Protein AF-A0A3D8L2B3-F1 (afdb_monomer_lite)

Structure (mmCIF, N/CA/C/O backbone):
data_AF-A0A3D8L2B3-F1
#
_entry.id   AF-A0A3D8L2B3-F1
#
loop_
_atom_site.group_PDB
_atom_site.id
_atom_site.type_symbol
_atom_site.label_atom_id
_atom_site.label_alt_id
_atom_site.label_comp_id
_atom_site.label_asym_id
_atom_site.label_entity_id
_atom_site.label_seq_id
_atom_site.pdbx_PDB_ins_code
_atom_site.Cartn_x
_atom_site.Cartn_y
_atom_site.Cartn_z
_atom_site.occupancy
_atom_site.B_iso_or_equiv
_atom_site.auth_seq_id
_atom_site.auth_comp_id
_atom_site.auth_asym_id
_atom_site.auth_atom_id
_atom_site.pdbx_PDB_model_num
ATOM 1 N N . MET A 1 1 ? -14.753 -10.461 1.722 1.00 41.19 1 MET A N 1
ATOM 2 C CA . MET A 1 1 ? -14.093 -11.749 1.399 1.00 41.19 1 MET A CA 1
ATOM 3 C C . MET A 1 1 ? -13.162 -11.596 0.200 1.00 41.19 1 MET A C 1
ATOM 5 O O . MET A 1 1 ? -13.571 -11.740 -0.952 1.00 41.19 1 MET A O 1
ATOM 9 N N . ILE A 1 2 ? -11.900 -11.278 0.482 1.00 47.12 2 ILE A N 1
ATOM 10 C CA . ILE A 1 2 ? -10.805 -11.320 -0.491 1.00 47.12 2 ILE A CA 1
ATOM 11 C C . ILE A 1 2 ? -10.674 -12.779 -0.962 1.00 47.12 2 ILE A C 1
ATOM 13 O O . ILE A 1 2 ? -10.507 -13.683 -0.143 1.00 47.12 2 ILE A O 1
ATOM 17 N N . ARG A 1 3 ? -10.821 -13.053 -2.264 1.00 40.16 3 ARG A N 1
ATOM 18 C CA . ARG A 1 3 ? -10.665 -14.419 -2.793 1.00 40.16 3 ARG A CA 1
ATOM 19 C C . ARG A 1 3 ? -9.183 -14.808 -2.750 1.00 40.16 3 ARG A C 1
ATOM 21 O O . ARG A 1 3 ? -8.415 -14.456 -3.633 1.00 40.16 3 ARG A O 1
ATOM 28 N N . LEU A 1 4 ? -8.803 -15.571 -1.726 1.00 47.22 4 LEU A N 1
ATOM 29 C CA . LEU A 1 4 ? -7.442 -16.067 -1.457 1.00 47.22 4 LEU A CA 1
ATOM 30 C C . LEU A 1 4 ? -6.906 -17.082 -2.497 1.00 47.22 4 LEU A C 1
ATOM 32 O O . LEU A 1 4 ? -5.784 -17.566 -2.362 1.00 47.22 4 LEU A O 1
ATOM 36 N N . SER A 1 5 ? -7.676 -17.435 -3.533 1.00 40.78 5 SER A N 1
ATOM 37 C CA . SER A 1 5 ? -7.244 -18.381 -4.574 1.00 40.78 5 SER A CA 1
ATOM 38 C C . SER A 1 5 ? -6.173 -17.819 -5.525 1.00 40.78 5 SER A C 1
ATOM 40 O O . SER A 1 5 ? -5.528 -18.609 -6.205 1.00 40.78 5 SER A O 1
ATOM 42 N N . ASP A 1 6 ? -5.929 -16.501 -5.511 1.00 46.03 6 ASP A N 1
ATOM 43 C CA . ASP A 1 6 ? -4.893 -15.814 -6.310 1.00 46.03 6 ASP A CA 1
ATOM 44 C C . ASP A 1 6 ? -3.609 -15.488 -5.509 1.00 46.03 6 ASP A C 1
ATOM 46 O O . ASP A 1 6 ? -2.725 -14.776 -5.983 1.00 46.03 6 ASP A O 1
ATOM 50 N N . ASN A 1 7 ? -3.456 -16.038 -4.296 1.00 52.91 7 ASN A N 1
ATOM 51 C CA . ASN A 1 7 ? -2.426 -15.670 -3.305 1.00 52.91 7 ASN A CA 1
ATOM 52 C C . ASN A 1 7 ? -0.949 -15.818 -3.722 1.00 52.91 7 ASN A C 1
ATOM 54 O O . ASN A 1 7 ? -0.069 -15.473 -2.933 1.00 52.91 7 ASN A O 1
ATOM 58 N N . ARG A 1 8 ? -0.640 -16.343 -4.913 1.00 63.16 8 ARG A N 1
ATOM 59 C CA . ARG A 1 8 ? 0.749 -16.419 -5.396 1.00 63.16 8 ARG A CA 1
ATOM 60 C C . ARG A 1 8 ? 1.164 -15.210 -6.221 1.00 63.16 8 ARG A C 1
ATOM 62 O O . ARG A 1 8 ? 2.355 -14.929 -6.254 1.00 63.16 8 ARG A O 1
ATOM 69 N N . ASP A 1 9 ? 0.230 -14.502 -6.855 1.00 87.81 9 ASP A N 1
ATOM 70 C CA . ASP A 1 9 ? 0.560 -13.364 -7.713 1.00 87.81 9 ASP A CA 1
ATOM 71 C C . ASP A 1 9 ? 0.601 -12.064 -6.887 1.00 87.81 9 ASP A C 1
ATOM 73 O O . ASP A 1 9 ? -0.421 -11.639 -6.335 1.00 87.81 9 ASP A O 1
ATOM 77 N N . PRO A 1 10 ? 1.772 -11.414 -6.749 1.00 91.44 10 PRO A N 1
ATOM 78 C CA . PRO A 1 10 ? 1.871 -10.086 -6.150 1.00 91.44 10 PRO A CA 1
ATOM 79 C C . PRO A 1 10 ? 0.927 -9.039 -6.759 1.00 91.44 10 PRO A C 1
ATOM 81 O O . PRO A 1 10 ? 0.366 -8.226 -6.026 1.00 91.44 10 PRO A O 1
ATOM 84 N N . SER A 1 11 ? 0.710 -9.084 -8.074 1.00 93.12 11 SER A N 1
ATOM 85 C CA . SER A 1 11 ? -0.092 -8.104 -8.813 1.00 93.12 11 SER A CA 1
ATOM 86 C C . SER A 1 11 ? -1.576 -8.238 -8.475 1.00 93.12 11 SER A C 1
ATOM 88 O O . SER A 1 11 ? -2.263 -7.240 -8.255 1.00 93.12 11 SER A O 1
ATOM 90 N N . ALA A 1 12 ? -2.064 -9.475 -8.352 1.00 92.38 12 ALA A N 1
ATOM 91 C CA . ALA A 1 12 ? -3.432 -9.757 -7.924 1.00 92.38 12 ALA A CA 1
ATOM 92 C C . ALA A 1 12 ? -3.666 -9.369 -6.454 1.00 92.38 12 ALA A C 1
ATOM 94 O O . ALA A 1 12 ? -4.713 -8.817 -6.116 1.00 92.38 12 ALA A O 1
ATOM 95 N N . ARG A 1 13 ? -2.680 -9.600 -5.576 1.00 93.12 13 ARG A N 1
ATOM 96 C CA . ARG A 1 13 ? -2.731 -9.165 -4.167 1.00 93.12 13 ARG A CA 1
ATOM 97 C C . ARG A 1 13 ? -2.774 -7.644 -4.037 1.00 93.12 13 ARG A C 1
ATOM 99 O O . ARG A 1 13 ? -3.569 -7.124 -3.257 1.00 93.12 13 ARG A O 1
ATOM 106 N N . PHE A 1 14 ? -1.967 -6.941 -4.829 1.00 95.38 14 PHE A N 1
ATOM 107 C CA . PHE A 1 14 ? -1.993 -5.484 -4.929 1.00 95.38 14 PHE A CA 1
ATOM 108 C C . PHE A 1 14 ? -3.366 -4.968 -5.387 1.00 95.38 14 PHE A C 1
ATOM 110 O O . PHE A 1 14 ? -3.956 -4.124 -4.713 1.00 95.38 14 PHE A O 1
ATOM 117 N N . GLU A 1 15 ? -3.911 -5.517 -6.482 1.00 94.38 15 GLU A N 1
ATOM 118 C CA . GLU A 1 15 ? -5.254 -5.170 -6.967 1.00 94.38 15 GLU A CA 1
ATOM 119 C C . GLU A 1 15 ? -6.303 -5.407 -5.872 1.00 94.38 15 GLU A C 1
ATOM 121 O O . GLU A 1 15 ? -7.101 -4.521 -5.573 1.00 94.38 15 GLU A O 1
ATOM 126 N N . GLY A 1 16 ? -6.283 -6.585 -5.243 1.00 92.50 16 GLY A N 1
ATOM 127 C CA . GLY A 1 16 ? -7.224 -6.957 -4.190 1.00 92.50 16 GLY A CA 1
ATOM 128 C C . GLY A 1 16 ? -7.190 -6.005 -2.996 1.00 92.50 16 GLY A C 1
ATOM 129 O O . GLY A 1 16 ? -8.249 -5.589 -2.525 1.00 92.50 16 GLY A O 1
ATOM 130 N N . LEU A 1 17 ? -5.993 -5.615 -2.545 1.00 94.00 17 LEU A N 1
ATOM 131 C CA . LEU A 1 17 ? -5.815 -4.647 -1.462 1.00 94.00 17 LEU A CA 1
ATOM 132 C C . LEU A 1 17 ? -6.425 -3.287 -1.820 1.00 94.00 17 LEU A C 1
ATOM 134 O O . LEU A 1 17 ? -7.185 -2.729 -1.030 1.00 94.00 17 LEU A O 1
ATOM 138 N N . LEU A 1 18 ? -6.120 -2.757 -3.007 1.00 95.12 18 LEU A N 1
ATOM 139 C CA . LEU A 1 18 ? -6.614 -1.443 -3.418 1.00 95.12 18 LEU A CA 1
ATOM 140 C C . LEU A 1 18 ? -8.117 -1.436 -3.683 1.00 95.12 18 LEU A C 1
ATOM 142 O O . LEU A 1 18 ? -8.804 -0.500 -3.286 1.00 95.12 18 LEU A O 1
ATOM 146 N N . ARG A 1 19 ? -8.656 -2.497 -4.288 1.00 93.19 19 ARG A N 1
ATOM 147 C CA . ARG A 1 19 ? -10.103 -2.638 -4.490 1.00 93.19 19 ARG A CA 1
ATOM 148 C C . ARG A 1 19 ? -10.857 -2.722 -3.177 1.00 93.19 19 ARG A C 1
ATOM 150 O O . ARG A 1 19 ? -11.941 -2.157 -3.063 1.00 93.19 19 ARG A O 1
ATOM 157 N N . TYR A 1 20 ? -10.280 -3.403 -2.191 1.00 91.81 20 TYR A N 1
ATOM 158 C CA . TYR A 1 20 ? -10.819 -3.426 -0.840 1.00 91.81 20 TYR A CA 1
ATOM 159 C C . TYR A 1 20 ? -10.774 -2.025 -0.208 1.00 91.81 20 TYR A C 1
ATOM 161 O O . TYR A 1 20 ? -11.796 -1.550 0.277 1.00 91.81 20 TYR A O 1
ATOM 169 N N . ALA A 1 21 ? -9.636 -1.327 -0.290 1.00 93.19 21 ALA A N 1
ATOM 170 C CA . ALA A 1 21 ? -9.474 0.018 0.264 1.00 93.19 21 ALA A CA 1
ATOM 171 C C . ALA A 1 21 ? -10.424 1.056 -0.358 1.00 93.19 21 ALA A C 1
ATOM 173 O O . ALA A 1 21 ? -11.002 1.877 0.349 1.00 93.19 21 ALA A O 1
ATOM 174 N N . PHE A 1 22 ? -10.608 1.027 -1.678 1.00 92.75 22 PHE A N 1
ATOM 175 C CA . PHE A 1 22 ? -11.481 1.966 -2.387 1.00 92.75 22 PHE A CA 1
ATOM 176 C C . PHE A 1 22 ? -12.930 1.488 -2.499 1.00 92.75 22 PHE A C 1
ATOM 178 O O . PHE A 1 22 ? -13.764 2.230 -3.014 1.00 92.75 22 PHE A O 1
ATOM 185 N N . ASN A 1 23 ? -13.235 0.279 -2.014 1.00 91.19 23 ASN A N 1
ATOM 186 C CA . ASN A 1 23 ? -14.528 -0.384 -2.167 1.00 91.19 23 ASN A CA 1
ATOM 187 C C . ASN A 1 23 ? -15.037 -0.341 -3.625 1.00 91.19 23 ASN A C 1
ATOM 189 O O . ASN A 1 23 ? -16.128 0.160 -3.898 1.00 91.19 23 ASN A O 1
ATOM 193 N N . CYS A 1 24 ? -14.218 -0.822 -4.571 1.00 88.06 24 CYS A N 1
ATOM 194 C CA . CYS A 1 24 ? -14.489 -0.701 -6.008 1.00 88.06 24 CYS A CA 1
ATOM 195 C C . CYS A 1 24 ? -14.363 -2.017 -6.805 1.00 88.06 24 CYS A C 1
ATOM 197 O O . CYS A 1 24 ? -13.594 -2.941 -6.492 1.00 88.06 24 CYS A O 1
ATOM 199 N N . GLY A 1 25 ? -15.132 -2.106 -7.894 1.00 84.56 25 GLY A N 1
ATOM 200 C CA . GLY A 1 25 ? -14.919 -3.080 -8.961 1.00 84.56 25 GLY A CA 1
ATOM 201 C C . GLY A 1 25 ? -13.675 -2.763 -9.803 1.00 84.56 25 GLY A C 1
ATOM 202 O O . GLY A 1 25 ? -13.171 -1.645 -9.799 1.00 84.56 25 GLY A O 1
ATOM 203 N N . LYS A 1 26 ? -13.196 -3.735 -10.595 1.00 70.56 26 LYS A N 1
ATOM 204 C CA . LYS A 1 26 ? -11.986 -3.583 -11.435 1.00 70.56 26 LYS A CA 1
ATOM 205 C C . LYS A 1 26 ? -12.061 -2.395 -12.414 1.00 70.56 26 LYS A C 1
ATOM 207 O O . LYS A 1 26 ? -11.047 -1.775 -12.713 1.00 70.56 26 LYS A O 1
ATOM 212 N N . ALA A 1 27 ? -13.255 -2.090 -12.924 1.00 73.19 27 ALA A N 1
ATOM 213 C CA . ALA A 1 27 ? -13.500 -0.993 -13.867 1.00 73.19 27 ALA A CA 1
ATOM 214 C C . ALA A 1 27 ? -14.078 0.273 -13.205 1.00 73.19 27 ALA A C 1
ATOM 216 O O . ALA A 1 27 ? -14.348 1.250 -13.895 1.00 73.19 27 ALA A O 1
ATOM 217 N N . GLU A 1 28 ? -14.277 0.251 -11.887 1.00 81.31 28 GLU A N 1
ATOM 218 C CA . GLU A 1 28 ? -14.990 1.291 -11.132 1.00 81.31 28 GLU A CA 1
ATOM 219 C C . GLU A 1 28 ? -14.067 2.042 -10.171 1.00 81.31 28 GLU A C 1
ATOM 221 O O . GLU A 1 28 ? -14.531 2.830 -9.353 1.00 81.31 28 GLU A O 1
ATOM 226 N N . ASP A 1 29 ? -12.759 1.788 -10.237 1.00 83.88 29 ASP A N 1
ATOM 227 C CA . ASP A 1 29 ? -11.797 2.496 -9.410 1.00 83.88 29 ASP A CA 1
ATOM 228 C C . ASP A 1 29 ? -11.719 3.982 -9.808 1.00 83.88 29 ASP A C 1
ATOM 230 O O . ASP A 1 29 ? -11.264 4.288 -10.917 1.00 83.88 29 ASP A O 1
ATOM 234 N N . PRO A 1 30 ? -12.101 4.913 -8.913 1.00 78.06 30 PRO A N 1
ATOM 235 C CA . PRO A 1 30 ? -12.110 6.342 -9.209 1.00 78.06 30 PRO A CA 1
ATOM 236 C C . PRO A 1 30 ? -10.715 6.925 -9.477 1.00 78.06 30 PRO A C 1
ATOM 238 O O . PRO A 1 30 ? -10.619 7.994 -10.079 1.00 78.06 30 PRO A O 1
ATOM 241 N N . PHE A 1 31 ? -9.641 6.251 -9.047 1.00 84.94 31 PHE A N 1
ATOM 242 C CA . PHE A 1 31 ? -8.267 6.748 -9.184 1.00 84.94 31 PHE A CA 1
ATOM 243 C C . PHE A 1 31 ? -7.439 6.009 -10.243 1.00 84.94 31 PHE A C 1
ATOM 245 O O . PHE A 1 31 ? -6.360 6.476 -10.607 1.00 84.94 31 PHE A O 1
ATOM 252 N N . GLY A 1 32 ? -7.930 4.876 -10.751 1.00 88.25 32 GLY A N 1
ATOM 253 C CA . GLY A 1 32 ? -7.212 4.024 -11.703 1.00 88.25 32 GLY A CA 1
ATOM 254 C C . GLY A 1 32 ? -5.970 3.317 -11.139 1.00 88.25 32 GLY A C 1
ATOM 255 O O . GLY A 1 32 ? -5.167 2.818 -11.918 1.00 88.25 32 GLY A O 1
ATOM 256 N N . TYR A 1 33 ? -5.811 3.265 -9.817 1.00 92.25 33 TYR A N 1
ATOM 257 C CA . TYR A 1 33 ? -4.729 2.601 -9.091 1.00 92.25 33 TYR A CA 1
ATOM 258 C C . TYR A 1 33 ? -4.944 1.098 -8.879 1.00 92.25 33 TYR A C 1
ATOM 260 O O . TYR A 1 33 ? -3.986 0.334 -8.845 1.00 92.25 33 TYR A O 1
ATOM 268 N N . ALA A 1 34 ? -6.187 0.653 -8.728 1.00 90.06 34 ALA A N 1
ATOM 269 C CA . ALA A 1 34 ? -6.579 -0.704 -8.375 1.00 90.06 34 ALA A CA 1
ATOM 270 C C . ALA A 1 34 ? -6.605 -1.636 -9.599 1.00 90.06 34 ALA A C 1
ATOM 272 O O . ALA A 1 34 ? -7.555 -2.390 -9.813 1.00 90.06 34 ALA A O 1
ATOM 273 N N . ARG A 1 35 ? -5.557 -1.558 -10.426 1.00 89.69 35 ARG A N 1
ATOM 274 C CA . ARG A 1 35 ? -5.337 -2.404 -11.602 1.00 89.69 35 ARG A CA 1
ATOM 275 C C . ARG A 1 35 ? -4.034 -3.178 -11.436 1.00 89.69 35 ARG A C 1
ATOM 277 O O . ARG A 1 35 ? -3.057 -2.637 -10.927 1.00 89.69 35 ARG A O 1
ATOM 284 N N . GLN A 1 36 ? -3.997 -4.434 -11.880 1.00 90.12 36 GLN A N 1
ATOM 285 C CA . GLN A 1 36 ? -2.794 -5.271 -11.750 1.00 90.12 36 GLN A CA 1
ATOM 286 C C . GLN A 1 36 ? -1.603 -4.675 -12.498 1.00 90.12 36 GLN A C 1
ATOM 288 O O . GLN A 1 36 ? -0.470 -4.813 -12.047 1.00 90.12 36 GLN A O 1
ATOM 293 N N . GLU A 1 37 ? -1.847 -3.984 -13.615 1.00 90.56 37 GLU A N 1
ATOM 294 C CA . GLU A 1 37 ? -0.789 -3.377 -14.418 1.00 90.56 37 GLU A CA 1
ATOM 295 C C . GLU A 1 37 ? -0.012 -2.305 -13.641 1.00 90.56 37 GLU A C 1
ATOM 297 O O . GLU A 1 37 ? 1.182 -2.133 -13.879 1.00 90.56 37 GLU A O 1
ATOM 302 N N . GLU A 1 38 ? -0.632 -1.636 -12.664 1.00 92.19 38 GLU A N 1
ATOM 303 C CA . GLU A 1 38 ? 0.047 -0.641 -11.821 1.00 92.19 38 GLU A CA 1
ATOM 304 C C . GLU A 1 38 ? 1.125 -1.281 -10.931 1.00 92.19 38 GLU A C 1
ATOM 306 O O . GLU A 1 38 ? 2.124 -0.635 -10.603 1.00 92.19 38 GLU A O 1
ATOM 311 N N . PHE A 1 39 ? 1.001 -2.579 -10.618 1.00 94.00 39 PHE A N 1
ATOM 312 C CA . PHE A 1 39 ? 2.030 -3.320 -9.887 1.00 94.00 39 PHE A CA 1
ATOM 313 C C . PHE A 1 39 ? 3.344 -3.440 -10.678 1.00 94.00 39 PHE A C 1
ATOM 315 O O . PHE A 1 39 ? 4.418 -3.538 -10.083 1.00 94.00 39 PHE A O 1
ATOM 322 N N . SER A 1 40 ? 3.300 -3.356 -12.016 1.00 93.56 40 SER A N 1
ATOM 323 C CA . SER A 1 40 ? 4.514 -3.335 -12.846 1.00 93.56 40 SER A CA 1
ATOM 324 C C . SER A 1 40 ? 5.445 -2.164 -12.512 1.00 93.56 40 S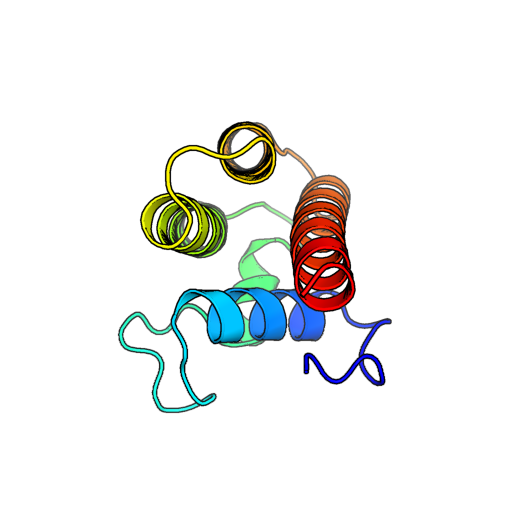ER A C 1
ATOM 326 O O . SER A 1 40 ? 6.646 -2.249 -12.746 1.00 93.56 40 SER A O 1
ATOM 328 N N . GLY A 1 41 ? 4.927 -1.092 -11.898 1.00 94.75 41 GLY A N 1
ATOM 329 C CA . GLY A 1 41 ? 5.736 0.024 -11.415 1.00 94.75 41 GLY A CA 1
ATOM 330 C C . GLY A 1 41 ? 6.599 -0.294 -10.187 1.00 94.75 41 GLY A C 1
ATOM 331 O O . GLY A 1 41 ? 7.306 0.594 -9.719 1.00 94.75 41 GLY A O 1
ATOM 332 N N . PHE A 1 42 ? 6.551 -1.524 -9.671 1.00 95.31 42 PHE A N 1
ATOM 333 C CA . PHE A 1 42 ? 7.474 -2.045 -8.660 1.00 95.31 42 PHE A CA 1
ATOM 334 C C . PHE A 1 42 ? 8.506 -3.030 -9.229 1.00 95.31 42 PHE A C 1
ATOM 336 O O . PHE A 1 42 ? 9.356 -3.503 -8.476 1.00 95.31 42 PHE A O 1
ATOM 343 N N . VAL A 1 43 ? 8.424 -3.365 -10.521 1.00 90.19 43 VAL A N 1
ATOM 344 C CA . VAL A 1 43 ? 9.363 -4.261 -11.211 1.00 90.19 43 VAL A CA 1
ATOM 345 C C . VAL A 1 43 ? 10.551 -3.438 -11.715 1.00 90.19 43 VAL A C 1
ATOM 347 O O . VAL A 1 43 ? 10.358 -2.349 -12.253 1.00 90.19 43 VAL A O 1
ATOM 350 N N . ASP A 1 44 ? 11.766 -3.962 -11.537 1.00 86.75 44 ASP A N 1
ATOM 351 C CA . ASP A 1 44 ? 13.071 -3.350 -11.858 1.00 86.75 44 ASP A CA 1
ATOM 352 C C . ASP A 1 44 ? 13.423 -2.092 -11.044 1.00 86.75 44 ASP A C 1
ATOM 354 O O . ASP A 1 44 ? 14.427 -2.068 -10.334 1.00 86.75 44 ASP A O 1
ATOM 358 N N . GLU A 1 45 ? 12.584 -1.058 -11.107 1.00 91.00 45 GLU A N 1
ATOM 359 C CA . GLU A 1 45 ? 12.734 0.192 -10.365 1.00 91.00 45 GLU A CA 1
ATOM 360 C C . GLU A 1 45 ? 11.392 0.607 -9.758 1.00 91.00 45 GLU A C 1
ATOM 362 O O . GLU A 1 45 ? 10.366 0.657 -10.439 1.00 91.00 45 GLU A O 1
ATOM 367 N N . ILE A 1 46 ? 11.402 0.958 -8.469 1.00 94.19 46 ILE A N 1
ATOM 368 C CA . ILE A 1 46 ? 10.198 1.419 -7.778 1.00 94.19 46 ILE A CA 1
ATOM 369 C C . ILE A 1 46 ? 9.839 2.830 -8.247 1.00 94.19 46 ILE A C 1
ATOM 371 O O . ILE A 1 46 ? 10.395 3.830 -7.782 1.00 94.19 46 ILE A O 1
ATOM 375 N N . ARG A 1 47 ? 8.833 2.909 -9.115 1.00 96.44 47 ARG A N 1
ATOM 376 C CA . ARG A 1 47 ? 8.301 4.162 -9.650 1.00 96.44 47 ARG A CA 1
ATOM 377 C C . ARG A 1 47 ? 7.511 4.921 -8.591 1.00 96.44 47 ARG A C 1
ATOM 379 O O . ARG A 1 47 ? 6.746 4.351 -7.812 1.00 96.44 47 ARG A O 1
ATOM 386 N N . PHE A 1 48 ? 7.615 6.248 -8.634 1.00 95.75 48 PHE A N 1
ATOM 387 C CA . PHE A 1 48 ? 6.850 7.139 -7.757 1.00 95.75 48 PHE A CA 1
ATOM 388 C C . PHE A 1 48 ? 5.331 6.921 -7.870 1.00 95.75 48 PHE A C 1
ATOM 390 O O . PHE A 1 48 ? 4.631 6.933 -6.860 1.00 95.75 48 PHE A O 1
ATOM 397 N N . SER A 1 49 ? 4.815 6.685 -9.082 1.00 94.62 49 SER A N 1
ATOM 398 C CA . SER A 1 49 ? 3.383 6.445 -9.308 1.00 94.62 49 SER A CA 1
ATOM 399 C C . SER A 1 49 ? 2.872 5.210 -8.566 1.00 94.62 49 SER A C 1
ATOM 401 O O . SER A 1 49 ? 1.815 5.277 -7.944 1.00 94.62 49 SER A O 1
ATOM 403 N N . ALA A 1 50 ? 3.648 4.124 -8.567 1.00 95.31 50 ALA A N 1
ATOM 404 C CA . ALA A 1 50 ? 3.298 2.884 -7.887 1.00 95.31 50 ALA A CA 1
ATOM 405 C C . ALA A 1 50 ? 3.334 3.054 -6.359 1.00 95.31 50 ALA A C 1
ATOM 407 O O . ALA A 1 50 ? 2.385 2.662 -5.678 1.00 95.31 50 ALA A O 1
ATOM 408 N N . ARG A 1 51 ? 4.354 3.744 -5.814 1.00 96.38 51 ARG A N 1
ATOM 409 C CA . ARG A 1 51 ? 4.382 4.123 -4.382 1.00 96.38 51 ARG A CA 1
ATOM 410 C C . ARG A 1 51 ? 3.137 4.904 -3.994 1.00 96.38 51 ARG A C 1
ATOM 412 O O . ARG A 1 51 ? 2.464 4.551 -3.033 1.00 96.38 51 ARG A O 1
ATOM 419 N N . ARG A 1 52 ? 2.809 5.936 -4.775 1.00 96.50 52 ARG A N 1
ATOM 420 C CA . ARG A 1 52 ? 1.640 6.781 -4.533 1.00 96.50 52 ARG A CA 1
ATOM 421 C C . ARG A 1 52 ? 0.348 5.965 -4.542 1.00 96.50 52 ARG A C 1
ATOM 423 O O . ARG A 1 52 ? -0.488 6.188 -3.673 1.00 96.50 52 ARG A O 1
ATOM 430 N N . ALA A 1 53 ? 0.186 5.033 -5.481 1.00 96.00 53 ALA A N 1
ATOM 431 C CA . ALA A 1 53 ? -0.979 4.153 -5.546 1.00 96.00 53 ALA A CA 1
ATOM 432 C C . ALA A 1 53 ? -1.134 3.310 -4.267 1.00 96.00 53 ALA A C 1
ATOM 434 O O . ALA A 1 53 ? -2.188 3.353 -3.629 1.00 96.00 53 ALA A O 1
ATOM 435 N N . LEU A 1 54 ? -0.071 2.613 -3.846 1.00 97.56 54 LEU A N 1
ATOM 436 C CA . LEU A 1 54 ? -0.092 1.783 -2.637 1.00 97.56 54 LEU A CA 1
ATOM 437 C C . LEU A 1 54 ? -0.304 2.617 -1.365 1.00 97.56 54 LEU A C 1
ATOM 439 O O . LEU A 1 54 ? -1.174 2.288 -0.559 1.00 97.56 54 LEU A O 1
ATOM 443 N N . ALA A 1 55 ? 0.431 3.721 -1.213 1.00 97.50 55 ALA A N 1
ATOM 444 C CA . ALA A 1 55 ? 0.294 4.629 -0.076 1.00 97.50 55 ALA A CA 1
ATOM 445 C C . ALA A 1 55 ? -1.127 5.207 0.014 1.00 97.50 55 ALA A C 1
ATOM 447 O O . ALA A 1 55 ? -1.719 5.221 1.087 1.00 97.50 55 ALA A O 1
ATOM 448 N N . THR A 1 56 ? -1.733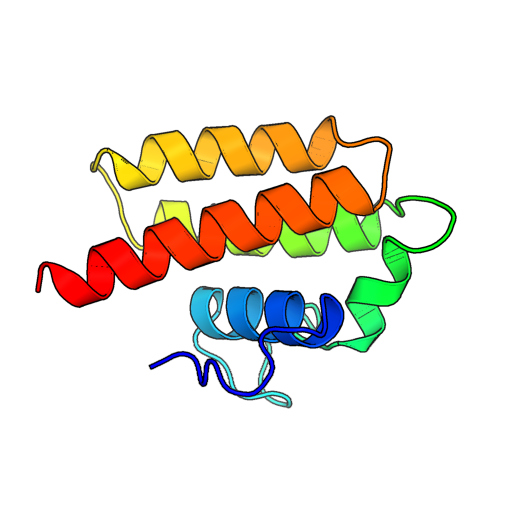 5.592 -1.116 1.00 96.38 56 THR A N 1
ATOM 449 C CA . THR A 1 56 ? -3.119 6.094 -1.143 1.00 96.38 56 THR A CA 1
ATOM 450 C C . THR A 1 56 ? -4.114 5.037 -0.661 1.00 96.38 56 THR A C 1
ATOM 452 O O . THR A 1 56 ? -5.024 5.359 0.103 1.00 96.38 56 THR A O 1
ATOM 455 N N . GLY A 1 57 ? -3.932 3.774 -1.060 1.00 95.94 57 GLY A N 1
ATOM 456 C CA . GLY A 1 57 ? -4.749 2.667 -0.562 1.00 95.94 57 GLY A CA 1
ATOM 457 C C . GLY A 1 57 ? -4.634 2.490 0.952 1.00 95.94 57 GLY A C 1
ATOM 458 O O . GLY A 1 57 ? -5.648 2.428 1.644 1.00 95.94 57 GLY A O 1
ATOM 459 N N . LEU A 1 58 ? -3.409 2.482 1.485 1.00 96.62 58 LEU A N 1
ATOM 460 C CA . LEU A 1 58 ? -3.168 2.372 2.928 1.00 96.62 58 LEU A CA 1
ATOM 461 C C . LEU A 1 58 ? -3.752 3.564 3.703 1.00 96.62 58 LEU A C 1
ATOM 463 O O . LEU A 1 58 ? -4.406 3.363 4.723 1.00 96.62 58 LEU A O 1
ATOM 467 N N . ILE A 1 59 ? -3.605 4.790 3.193 1.00 95.62 59 ILE A N 1
ATOM 468 C CA . ILE A 1 59 ? -4.194 5.999 3.791 1.00 95.62 59 ILE A CA 1
ATOM 469 C C . ILE A 1 59 ? -5.721 5.907 3.820 1.00 95.62 59 ILE A C 1
ATOM 471 O O . ILE A 1 59 ? -6.335 6.255 4.828 1.00 95.62 59 ILE A O 1
ATOM 475 N N . LYS A 1 60 ? -6.356 5.414 2.750 1.00 94.31 60 LYS A N 1
ATOM 476 C CA . LYS A 1 60 ? -7.811 5.225 2.742 1.00 94.31 60 LYS A CA 1
ATOM 477 C C . LYS A 1 60 ? -8.249 4.245 3.831 1.00 94.31 60 LYS A C 1
ATOM 479 O O . LYS A 1 60 ? -9.206 4.530 4.545 1.00 94.31 60 LYS A O 1
ATOM 484 N N . LEU A 1 61 ? -7.511 3.147 4.010 1.00 93.06 61 LEU A N 1
ATOM 485 C CA . LEU A 1 61 ? -7.768 2.184 5.084 1.00 93.06 61 LEU A CA 1
ATOM 486 C C . LEU A 1 61 ? -7.598 2.800 6.477 1.00 93.06 61 LEU A C 1
ATOM 488 O O . LEU A 1 61 ? -8.412 2.517 7.350 1.00 93.06 61 LEU A O 1
ATOM 492 N N . VAL A 1 62 ? -6.591 3.653 6.683 1.00 93.69 62 VAL A N 1
ATOM 493 C CA . VAL A 1 62 ? -6.414 4.419 7.931 1.00 93.69 62 VAL A CA 1
ATOM 494 C C . VAL A 1 62 ? -7.633 5.306 8.201 1.00 93.69 62 VAL A C 1
ATOM 496 O O . VAL A 1 62 ? -8.173 5.281 9.303 1.00 93.69 62 VAL A O 1
ATOM 499 N N . ILE A 1 63 ? -8.091 6.060 7.197 1.00 91.75 63 ILE A N 1
ATOM 500 C CA . ILE A 1 63 ? -9.233 6.981 7.321 1.00 91.75 63 ILE A CA 1
ATOM 501 C C . ILE A 1 63 ? -10.533 6.230 7.637 1.00 91.75 63 ILE A C 1
ATOM 503 O O . ILE A 1 63 ? -11.321 6.694 8.456 1.00 91.75 63 ILE A O 1
ATOM 507 N N . ASP A 1 64 ? -10.753 5.071 7.015 1.00 89.31 64 ASP A N 1
ATOM 508 C CA . ASP A 1 64 ? -11.985 4.290 7.187 1.00 89.31 64 ASP A CA 1
ATOM 509 C C . ASP A 1 64 ? -12.049 3.512 8.506 1.00 89.31 64 ASP A C 1
ATOM 511 O O . A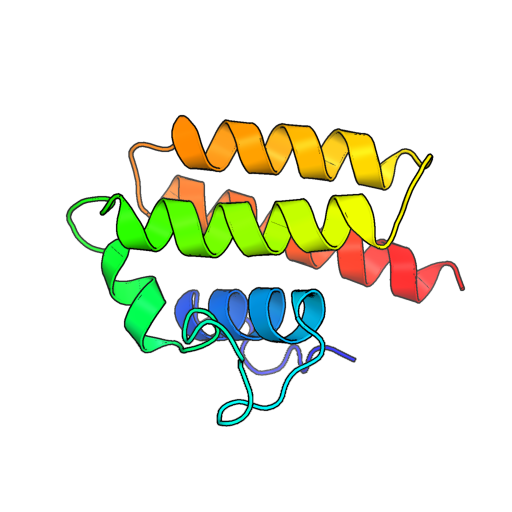SP A 1 64 ? -13.092 2.954 8.848 1.00 89.31 64 ASP A O 1
ATOM 515 N N . ASN A 1 65 ? -10.938 3.431 9.239 1.00 84.12 65 ASN A N 1
ATOM 516 C CA . ASN A 1 65 ? -10.821 2.617 10.443 1.00 84.12 65 ASN A CA 1
ATOM 517 C C . ASN A 1 65 ? -10.204 3.401 11.605 1.00 84.12 65 ASN A C 1
ATOM 519 O O . ASN A 1 65 ? -9.237 2.901 12.166 1.00 84.12 65 ASN A O 1
ATOM 523 N N . PRO A 1 66 ? -10.721 4.582 11.986 1.00 79.25 66 PRO A N 1
ATOM 524 C CA . PRO A 1 66 ? -10.060 5.441 12.964 1.00 79.25 66 PRO A CA 1
ATOM 525 C C . PRO A 1 66 ? -9.911 4.777 14.346 1.00 79.25 66 PRO A C 1
ATOM 527 O O . PRO A 1 66 ? -10.723 3.941 14.747 1.00 79.25 66 PRO A O 1
ATOM 530 N N . ASP A 1 67 ? -8.870 5.199 15.071 1.00 74.25 67 ASP A N 1
ATOM 531 C CA . ASP A 1 67 ? -8.645 4.966 16.506 1.00 74.25 67 ASP A CA 1
ATOM 532 C C . ASP A 1 67 ? -8.576 3.497 16.967 1.00 74.25 67 ASP A C 1
ATOM 534 O O . ASP A 1 67 ? -9.082 3.128 18.028 1.00 74.25 67 ASP A O 1
ATOM 538 N N . ASN A 1 68 ? -7.898 2.639 16.199 1.00 78.56 68 ASN A N 1
ATOM 539 C CA . ASN A 1 68 ? -7.584 1.268 16.617 1.00 78.56 68 ASN A CA 1
ATOM 540 C C . ASN A 1 68 ? -6.102 0.908 16.387 1.00 78.56 68 ASN A C 1
ATOM 542 O O . ASN A 1 68 ? -5.415 1.532 15.584 1.00 78.56 68 ASN A O 1
ATOM 546 N N . GLU A 1 69 ? -5.618 -0.149 17.051 1.00 80.25 69 GLU A N 1
ATOM 547 C CA . GLU A 1 69 ? -4.242 -0.672 16.896 1.00 80.25 69 GLU A CA 1
ATOM 548 C C . GLU A 1 69 ? -3.889 -0.979 15.424 1.00 80.25 69 GLU A C 1
ATOM 550 O O . GLU A 1 69 ? -2.745 -0.842 14.993 1.00 80.25 69 GLU A O 1
ATOM 555 N N . TYR A 1 70 ? -4.887 -1.346 14.613 1.00 83.88 70 TYR A N 1
ATOM 556 C CA . TYR A 1 70 ? -4.712 -1.589 13.180 1.00 83.88 70 TYR A CA 1
ATOM 557 C C . TYR A 1 70 ? -4.343 -0.314 12.413 1.00 83.88 70 TYR A C 1
ATOM 559 O O . TYR A 1 70 ? -3.582 -0.381 11.451 1.00 83.88 70 TYR A O 1
ATOM 567 N N . THR A 1 71 ? -4.846 0.839 12.850 1.00 88.25 71 THR A N 1
ATOM 568 C CA . THR A 1 71 ? -4.589 2.150 12.248 1.00 88.25 71 THR A CA 1
ATOM 569 C C . THR A 1 71 ? -3.112 2.493 12.321 1.00 88.25 71 THR A C 1
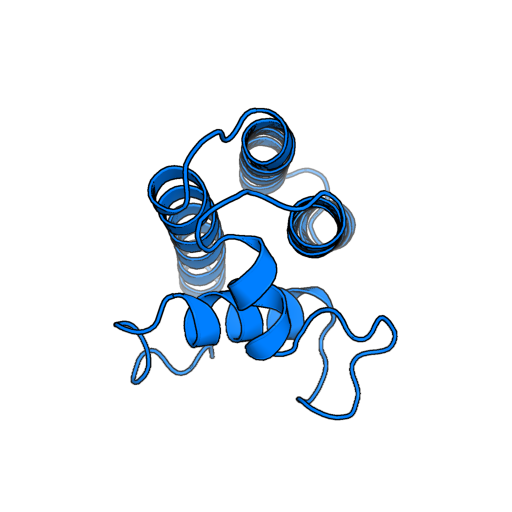ATOM 571 O O . THR A 1 71 ? -2.528 2.912 11.325 1.00 88.25 71 THR A O 1
ATOM 574 N N . ASP A 1 72 ? -2.493 2.292 13.483 1.00 91.12 72 ASP A N 1
ATOM 575 C CA . ASP A 1 72 ? -1.086 2.635 13.680 1.00 91.12 72 ASP A CA 1
ATOM 576 C C . ASP A 1 72 ? -0.177 1.715 12.864 1.00 91.12 72 ASP A C 1
ATOM 578 O O . ASP A 1 72 ? 0.710 2.197 12.162 1.00 91.12 72 ASP A O 1
ATOM 582 N N . ARG A 1 73 ? -0.497 0.417 12.799 1.00 93.62 73 ARG A N 1
ATOM 583 C CA . ARG A 1 73 ? 0.211 -0.520 11.913 1.00 93.62 73 ARG A CA 1
ATOM 584 C C . ARG A 1 73 ? 0.044 -0.165 10.431 1.00 93.62 73 ARG A C 1
ATOM 586 O O . ARG A 1 73 ? 0.990 -0.298 9.663 1.00 93.62 73 ARG A O 1
ATOM 593 N N . LEU A 1 74 ? -1.128 0.310 10.004 1.00 94.31 74 LEU A N 1
ATOM 594 C CA . LEU A 1 74 ? -1.334 0.778 8.627 1.00 94.31 74 LEU A CA 1
ATOM 595 C C . LEU A 1 74 ? -0.529 2.053 8.316 1.00 94.31 74 LEU A C 1
ATOM 597 O O . LEU A 1 74 ? 0.004 2.161 7.213 1.00 94.31 74 LEU A O 1
ATOM 601 N N . LYS A 1 75 ? -0.386 2.984 9.272 1.00 94.75 75 LYS A N 1
ATOM 602 C CA . LYS A 1 75 ? 0.481 4.173 9.130 1.00 94.75 75 LYS A CA 1
ATOM 603 C C . LYS A 1 75 ? 1.960 3.787 8.993 1.00 94.75 75 LYS A C 1
ATOM 605 O O . LYS A 1 75 ? 2.667 4.345 8.157 1.00 94.75 75 LYS A O 1
ATOM 610 N N . GLU A 1 76 ? 2.425 2.812 9.772 1.00 96.12 76 GLU A N 1
ATOM 611 C CA . GLU A 1 76 ? 3.797 2.287 9.670 1.00 96.12 76 GLU A CA 1
ATOM 612 C C . GLU A 1 76 ? 4.058 1.635 8.305 1.00 96.12 76 GLU A C 1
ATOM 614 O O . GLU A 1 76 ? 5.102 1.858 7.683 1.00 96.12 76 GLU A O 1
ATOM 619 N N . LEU A 1 77 ? 3.094 0.856 7.805 1.00 97.38 77 LEU A N 1
ATOM 620 C CA . LEU A 1 77 ? 3.174 0.270 6.467 1.00 97.38 77 LEU A CA 1
ATOM 621 C C . LEU A 1 77 ? 3.203 1.346 5.380 1.00 97.38 77 LEU A C 1
ATOM 623 O O . LEU A 1 77 ? 3.978 1.214 4.439 1.00 97.38 77 LEU A O 1
ATOM 627 N N . GLU A 1 78 ? 2.414 2.414 5.513 1.00 97.06 78 GLU A N 1
ATOM 628 C CA . GLU A 1 78 ? 2.426 3.549 4.583 1.00 97.06 78 GLU A CA 1
ATOM 629 C C .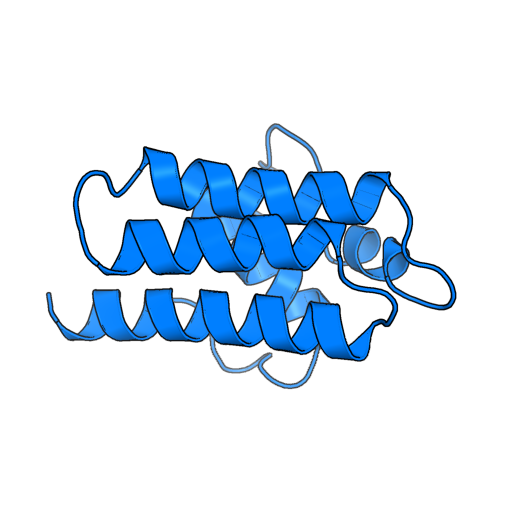 GLU A 1 78 ? 3.804 4.213 4.530 1.00 97.06 78 GLU A C 1
ATOM 631 O O . GLU A 1 78 ? 4.360 4.378 3.444 1.00 97.06 78 GLU A O 1
ATOM 636 N N . THR A 1 79 ? 4.412 4.466 5.691 1.00 97.00 79 THR A N 1
ATOM 637 C CA . THR A 1 79 ? 5.781 4.999 5.774 1.00 97.00 79 THR A CA 1
ATOM 638 C C . THR A 1 79 ? 6.768 4.053 5.081 1.00 97.00 79 THR A C 1
ATOM 640 O O . THR A 1 79 ? 7.590 4.474 4.264 1.00 97.00 79 THR A O 1
ATOM 643 N N . SER A 1 80 ? 6.619 2.745 5.314 1.00 97.81 80 SER A N 1
ATOM 644 C CA . SER A 1 80 ? 7.467 1.707 4.718 1.00 97.81 80 SER A CA 1
ATOM 645 C C . SER A 1 80 ? 7.384 1.674 3.184 1.00 97.81 80 SER A C 1
ATOM 647 O O . SER A 1 80 ? 8.368 1.327 2.529 1.00 97.81 80 SER A O 1
ATOM 649 N N . VAL A 1 81 ? 6.260 2.078 2.573 1.00 97.81 81 VAL A N 1
ATOM 650 C CA . VAL A 1 81 ? 6.138 2.196 1.103 1.00 97.81 81 VAL A CA 1
ATOM 651 C C . VAL A 1 81 ? 7.118 3.228 0.549 1.00 97.81 81 VAL A C 1
ATOM 653 O O . VAL A 1 81 ? 7.697 3.021 -0.521 1.00 97.81 81 VAL A O 1
ATOM 656 N N . TRP A 1 82 ? 7.326 4.340 1.253 1.00 97.44 82 TRP A N 1
ATOM 657 C CA . TRP A 1 82 ? 8.232 5.415 0.834 1.00 97.44 82 TRP A CA 1
ATOM 658 C C . TRP A 1 82 ? 9.704 5.096 1.091 1.00 97.44 82 TRP A C 1
ATOM 660 O O . TRP A 1 82 ? 10.580 5.618 0.403 1.00 97.44 82 TRP A O 1
ATOM 670 N N . GLU A 1 83 ? 9.981 4.177 2.006 1.00 97.00 83 GLU A N 1
ATOM 671 C CA . GLU A 1 83 ? 11.338 3.735 2.329 1.00 97.00 83 GLU A CA 1
ATOM 672 C C . GLU A 1 83 ? 11.771 2.492 1.545 1.00 97.00 83 GLU A C 1
ATOM 674 O O . GLU A 1 83 ? 12.971 2.250 1.386 1.00 97.00 83 GLU A O 1
ATOM 679 N N . ALA A 1 84 ? 10.815 1.725 1.009 1.00 97.00 84 ALA A N 1
ATOM 680 C CA . ALA A 1 84 ? 11.081 0.518 0.237 1.00 97.00 84 ALA A CA 1
ATOM 681 C C . ALA A 1 84 ? 12.014 0.797 -0.951 1.00 97.00 84 ALA A C 1
ATOM 683 O O . ALA A 1 84 ? 11.872 1.784 -1.676 1.00 97.00 84 ALA A O 1
ATOM 684 N N . LYS A 1 85 ? 12.980 -0.094 -1.157 1.00 95.56 85 LYS A N 1
ATOM 685 C CA . LYS A 1 85 ? 14.003 -0.042 -2.211 1.00 95.56 85 LYS A CA 1
ATOM 686 C C . LYS A 1 85 ? 13.901 -1.210 -3.182 1.00 95.56 85 LYS A C 1
ATOM 688 O O . LYS A 1 85 ? 14.456 -1.126 -4.270 1.00 95.56 85 LYS A O 1
ATOM 693 N N . THR A 1 86 ? 13.212 -2.284 -2.800 1.00 96.25 86 THR A N 1
ATOM 694 C CA . THR A 1 86 ? 13.065 -3.487 -3.625 1.00 96.2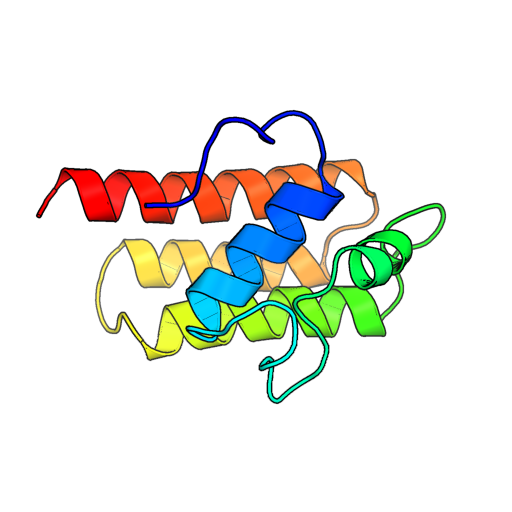5 86 THR A CA 1
ATOM 695 C C . THR A 1 86 ? 11.607 -3.895 -3.788 1.00 96.25 86 THR A C 1
ATOM 697 O O . THR A 1 86 ? 10.760 -3.611 -2.938 1.00 96.25 86 THR A O 1
ATOM 700 N N . GLN A 1 87 ? 11.324 -4.612 -4.875 1.00 95.12 87 GLN A N 1
ATOM 701 C CA . GLN A 1 87 ? 10.017 -5.218 -5.109 1.00 95.12 87 GLN A CA 1
ATOM 702 C C . GLN A 1 87 ? 9.608 -6.145 -3.956 1.00 95.12 87 GLN A C 1
ATOM 704 O O . GLN A 1 87 ? 8.467 -6.100 -3.508 1.00 95.12 87 GLN A O 1
ATOM 709 N N . ASP A 1 88 ? 10.544 -6.930 -3.420 1.00 95.56 88 ASP A N 1
ATOM 710 C CA . ASP A 1 88 ? 10.277 -7.844 -2.305 1.00 95.56 88 ASP A CA 1
ATOM 711 C C . ASP A 1 88 ? 9.778 -7.115 -1.053 1.00 95.56 88 ASP A C 1
ATOM 713 O O . ASP A 1 88 ? 8.860 -7.594 -0.389 1.00 95.56 88 ASP A O 1
ATOM 717 N N . GLN A 1 89 ? 10.324 -5.933 -0.745 1.00 97.19 89 GLN A N 1
ATOM 718 C CA . GLN A 1 89 ? 9.837 -5.114 0.370 1.00 97.19 89 GLN A CA 1
ATOM 719 C C . GLN A 1 89 ? 8.403 -4.637 0.127 1.00 97.19 89 GLN A C 1
ATOM 721 O O . GLN A 1 89 ? 7.579 -4.681 1.036 1.00 97.19 89 GLN A O 1
ATOM 726 N N . ILE A 1 90 ? 8.073 -4.249 -1.108 1.00 97.50 90 ILE A N 1
ATOM 727 C CA . ILE A 1 90 ? 6.701 -3.881 -1.481 1.00 97.50 90 ILE A CA 1
ATOM 728 C C . ILE A 1 90 ? 5.748 -5.070 -1.317 1.00 97.50 90 ILE A C 1
ATOM 730 O O . ILE A 1 90 ? 4.665 -4.917 -0.754 1.00 97.50 90 ILE A O 1
ATOM 734 N N . ILE A 1 91 ? 6.158 -6.264 -1.750 1.00 95.88 91 ILE A N 1
ATOM 735 C CA . ILE A 1 91 ? 5.368 -7.492 -1.589 1.00 95.88 91 ILE A CA 1
ATOM 736 C C . ILE A 1 91 ? 5.111 -7.772 -0.105 1.00 95.88 91 ILE A C 1
ATOM 738 O O . ILE A 1 91 ? 3.975 -8.045 0.278 1.00 95.88 91 ILE A O 1
ATOM 742 N N . GLN A 1 92 ? 6.137 -7.644 0.741 1.00 96.88 92 GLN A N 1
ATOM 743 C CA . GLN A 1 92 ? 6.006 -7.820 2.189 1.00 96.88 92 GLN A CA 1
ATOM 744 C C . GLN A 1 92 ? 5.040 -6.806 2.817 1.00 96.88 92 GLN A C 1
ATOM 746 O O . GLN A 1 92 ? 4.252 -7.182 3.685 1.00 96.88 92 GLN A O 1
ATOM 751 N N . ILE A 1 93 ? 5.057 -5.550 2.363 1.00 97.69 93 ILE A N 1
ATOM 752 C CA . ILE A 1 93 ? 4.127 -4.508 2.821 1.00 97.69 93 ILE A CA 1
ATOM 753 C C . ILE A 1 93 ? 2.683 -4.861 2.437 1.00 97.69 93 ILE A C 1
ATOM 755 O O . ILE A 1 93 ? 1.793 -4.807 3.287 1.00 97.69 93 ILE A O 1
ATOM 759 N N . ILE A 1 94 ? 2.449 -5.270 1.185 1.00 96.56 94 ILE A N 1
ATOM 760 C CA . ILE A 1 94 ? 1.123 -5.689 0.702 1.00 96.56 94 ILE A CA 1
ATOM 761 C C . ILE A 1 94 ? 0.614 -6.889 1.511 1.00 96.56 94 ILE A C 1
ATOM 763 O O . ILE A 1 94 ? -0.531 -6.892 1.962 1.00 96.56 94 ILE A O 1
ATOM 767 N N . ASP A 1 95 ? 1.467 -7.885 1.750 1.00 94.81 95 ASP A N 1
ATOM 768 C CA . ASP A 1 95 ? 1.111 -9.068 2.535 1.00 94.81 95 ASP A CA 1
ATOM 769 C C . ASP A 1 95 ? 0.788 -8.736 3.989 1.00 94.81 95 ASP A C 1
ATOM 771 O O . ASP A 1 95 ? -0.163 -9.283 4.553 1.00 94.81 95 ASP A O 1
ATOM 775 N N . ALA A 1 96 ? 1.553 -7.835 4.602 1.00 95.19 96 ALA A N 1
ATOM 776 C CA . ALA A 1 96 ? 1.278 -7.365 5.951 1.00 95.19 96 ALA A CA 1
ATOM 777 C C . ALA A 1 96 ? -0.076 -6.642 6.020 1.00 95.19 96 ALA A C 1
ATOM 779 O O . ALA A 1 96 ? -0.872 -6.935 6.913 1.00 95.19 96 ALA A O 1
ATOM 780 N N . ALA A 1 97 ? -0.375 -5.771 5.052 1.00 94.88 97 ALA A N 1
ATOM 781 C CA . ALA A 1 97 ? -1.656 -5.075 4.976 1.00 94.88 97 ALA A CA 1
ATOM 782 C C . ALA A 1 97 ? -2.832 -6.053 4.803 1.00 94.88 97 ALA A C 1
ATOM 784 O O . ALA A 1 97 ? -3.818 -5.970 5.531 1.00 94.88 97 ALA A O 1
ATOM 785 N N . LEU A 1 98 ? -2.717 -7.034 3.902 1.00 92.56 98 LEU A N 1
ATOM 786 C CA . LEU A 1 98 ? -3.758 -8.048 3.693 1.00 92.56 98 LEU A CA 1
ATOM 787 C C . LEU A 1 98 ? -3.995 -8.909 4.942 1.00 92.56 98 LEU A C 1
ATOM 789 O O . LEU A 1 98 ? -5.144 -9.199 5.276 1.00 92.56 98 LEU A O 1
ATOM 793 N N . ARG A 1 99 ? -2.932 -9.291 5.664 1.00 91.38 99 ARG A N 1
ATOM 794 C CA . ARG A 1 99 ? -3.054 -10.018 6.941 1.00 91.38 99 ARG A CA 1
ATOM 795 C C . ARG A 1 99 ? -3.805 -9.196 7.986 1.00 91.38 99 ARG A C 1
ATOM 797 O O . ARG A 1 99 ? -4.738 -9.718 8.585 1.00 91.38 99 ARG A O 1
ATOM 804 N N . LEU A 1 100 ? -3.468 -7.911 8.139 1.00 90.56 100 LEU A N 1
ATOM 805 C CA . LEU A 1 100 ? -4.181 -7.004 9.047 1.00 90.56 100 LEU A CA 1
ATOM 806 C C . LEU A 1 100 ? -5.685 -6.948 8.747 1.00 90.56 100 LEU A C 1
ATOM 808 O O . LEU A 1 100 ? -6.496 -6.914 9.671 1.00 90.56 100 LEU A O 1
ATOM 812 N N . MET A 1 101 ? -6.061 -6.956 7.465 1.00 85.75 101 MET A N 1
ATOM 813 C CA . MET A 1 101 ? -7.466 -6.914 7.046 1.00 85.75 101 MET A CA 1
ATOM 814 C C . MET A 1 101 ? -8.206 -8.228 7.295 1.00 85.75 101 MET A C 1
ATOM 816 O O . MET A 1 101 ? -9.326 -8.200 7.801 1.00 85.75 101 MET A O 1
ATOM 820 N N . ASN A 1 102 ? -7.575 -9.373 7.038 1.00 83.69 102 ASN A N 1
ATOM 821 C CA . ASN A 1 102 ? -8.177 -10.677 7.339 1.00 83.69 102 ASN A CA 1
ATOM 822 C C . ASN A 1 102 ? -8.341 -10.909 8.852 1.00 83.69 102 ASN A C 1
ATOM 824 O O . ASN A 1 102 ? -9.364 -11.438 9.294 1.00 83.69 102 ASN A O 1
ATOM 828 N N . ASP A 1 103 ? -7.366 -10.480 9.659 1.00 81.06 103 ASP A N 1
ATOM 829 C CA . ASP A 1 103 ? -7.434 -10.580 11.122 1.00 81.06 103 ASP A CA 1
ATOM 830 C C . ASP A 1 103 ? -8.552 -9.701 11.702 1.00 81.06 103 ASP A C 1
ATOM 832 O O . ASP A 1 103 ? -9.117 -10.027 12.747 1.00 81.06 103 ASP A O 1
ATOM 836 N N . LYS A 1 104 ? -8.884 -8.590 11.031 1.00 71.81 104 LYS A N 1
ATOM 837 C CA . LYS A 1 104 ? -10.032 -7.746 11.375 1.00 71.81 104 LYS A CA 1
ATOM 838 C C . LYS A 1 104 ? -11.356 -8.436 11.032 1.00 71.81 104 LYS A C 1
ATOM 840 O O . LYS A 1 104 ? -12.231 -8.485 11.890 1.00 71.81 104 LYS A O 1
ATOM 845 N N . GLU A 1 105 ? -11.502 -8.976 9.815 1.00 66.00 105 GLU A N 1
ATOM 846 C CA . GLU A 1 105 ? -12.721 -9.704 9.405 1.00 66.00 105 GLU A CA 1
ATOM 847 C C . GLU A 1 105 ? -12.988 -10.929 10.302 1.00 66.00 105 GLU A C 1
ATOM 849 O O . GLU A 1 105 ? -14.136 -11.294 10.498 1.00 66.00 105 GLU A O 1
ATOM 854 N N . SER A 1 106 ? -11.951 -11.542 10.885 1.00 63.31 106 SER A N 1
ATOM 855 C CA . SER A 1 106 ? -12.094 -12.728 11.748 1.00 63.31 106 SER A CA 1
ATOM 856 C C . SER A 1 106 ? -12.532 -12.424 13.189 1.00 63.31 106 SER A C 1
ATOM 858 O O . SER A 1 106 ? -12.892 -13.344 13.923 1.00 63.31 106 SER A O 1
ATOM 860 N N . LYS A 1 107 ? -12.451 -11.161 13.633 1.00 57.97 107 LYS A N 1
ATOM 861 C CA . LYS A 1 107 ? -12.808 -10.731 15.001 1.00 57.97 107 LYS A CA 1
ATOM 862 C C . LYS A 1 107 ? -14.202 -10.094 15.099 1.00 57.97 107 LYS A C 1
ATOM 864 O O . LYS A 1 107 ? -14.590 -9.684 16.194 1.00 57.97 107 LYS A O 1
ATOM 869 N N . HIS A 1 108 ? -14.931 -10.010 13.989 1.00 48.00 108 HIS A N 1
ATOM 870 C CA . HIS A 1 108 ? -16.291 -9.475 13.887 1.00 48.00 108 HIS A CA 1
ATOM 871 C C . HIS A 1 108 ? -17.238 -10.521 13.304 1.00 48.00 108 HIS A C 1
ATOM 873 O O . HIS A 1 108 ? -18.426 -10.483 13.693 1.00 48.00 108 HIS A O 1
#

Foldseek 3Di:
DQPCPVVVDLLSLQLSLQCVLQVDDQVGRPVNLSHSVLLCCQPPFNDPSSLCSSLVSLVSVLVVDDDDPLNVVSVVLNVQSVVDTHSVSVSVSSVSSVVSVVVVVVVD

Organism: NCBI:txid1400979

Radius of gyration: 12.8 Å; chains: 1; bounding box: 30×26×31 Å

Secondary structure (DSSP, 8-state):
---GGGTT-HHHHHHHHHHHHHT--TT--TTS-SSGGGGGGGSSS--HHHHHHHHHHHHHHHHHSTTSHHHHHHHHHHHHHHH--SHHHHHHHHHHHHHHHHHHHTT-

pLDDT: mean 87.02, std 14.3, range [40.16, 97.81]

Sequence (108 aa):
MIRLSDNRDPSARFEGLLRYAFNCGKAEDPFGYARQEEFSGFVDEIRFSARRALATGLIKLVIDNPDNEYTDRLKELETSVWEAKTQDQIIQIIDAALRLMNDKESKH